Protein AF-A0AAW5KP11-F1 (afdb_monomer)

Organism: NCBI:txid1160721

Sequence (90 aa):
MKKEAYDKFMKKISSEFKNVDTVKEFLLDAAELAMYGEKRVALENFLENLLENEIHISSELIDLAEEAFSDNPTDYDNRLIFEMKQFKLN

Foldseek 3Di:
DDPVLLVVLLVVQCVVCVPPVLLVVLSVQLVVCVVVVNNVVSLLSSLVSCVVVLNADDVSSLVSQLVNCVPPHDPSSVVSSVSNVVSVVD

pLDDT: mean 94.67, std 7.9, range [46.12, 98.62]

Mean predicted aligned error: 2.68 Å

Secondary structure (DSSP, 8-state):
--HHHHHHHHHHHHHHTTT-HHHHHHHHHHHHHHHTT-HHHHHHHHHHHHHHTT----HHHHHHHHHHHTSS--HHHHHHHHHHHHGGG-

Structure (mmCIF, N/CA/C/O backbone):
data_AF-A0AAW5KP11-F1
#
_entry.id   AF-A0AAW5KP11-F1
#
loop_
_atom_site.group_PDB
_atom_site.id
_atom_site.type_symbol
_atom_site.label_atom_id
_atom_site.label_alt_id
_atom_site.label_comp_id
_atom_site.label_asym_id
_atom_site.label_entity_id
_atom_site.label_seq_id
_atom_site.pdbx_PDB_ins_code
_atom_site.Cartn_x
_atom_site.Cartn_y
_atom_site.Cartn_z
_atom_site.occupancy
_atom_site.B_iso_or_equiv
_atom_site.auth_seq_id
_atom_site.auth_comp_id
_atom_site.auth_asym_id
_atom_site.auth_atom_id
_atom_site.pdbx_PDB_model_num
ATOM 1 N N . MET A 1 1 ? 10.975 -1.938 -8.644 1.00 91.88 1 MET A N 1
ATOM 2 C CA . MET A 1 1 ? 10.436 -2.128 -7.275 1.00 91.88 1 MET A CA 1
ATOM 3 C C . MET A 1 1 ? 11.435 -2.842 -6.385 1.00 91.88 1 MET A C 1
ATOM 5 O O . MET A 1 1 ? 11.966 -3.886 -6.760 1.00 91.88 1 MET A O 1
ATOM 9 N N . LYS A 1 2 ? 11.612 -2.352 -5.156 1.00 96.06 2 LYS A N 1
ATOM 10 C CA . LYS A 1 2 ? 12.448 -3.010 -4.148 1.00 96.06 2 LYS A CA 1
ATOM 11 C C . LYS A 1 2 ? 11.687 -4.142 -3.461 1.00 96.06 2 LYS A C 1
ATOM 13 O O . LYS A 1 2 ? 10.857 -3.917 -2.583 1.00 96.06 2 LYS A O 1
ATOM 18 N N . LYS A 1 3 ? 12.012 -5.381 -3.842 1.00 94.12 3 LYS A N 1
ATOM 19 C CA . LYS A 1 3 ? 11.389 -6.603 -3.303 1.00 94.12 3 LYS A CA 1
ATOM 20 C C . LYS A 1 3 ? 11.452 -6.685 -1.774 1.00 94.12 3 LYS A C 1
ATOM 22 O O . LYS A 1 3 ? 10.475 -7.075 -1.153 1.00 94.12 3 LYS A O 1
ATOM 27 N N . GLU A 1 4 ? 12.585 -6.330 -1.172 1.00 96.94 4 GLU A N 1
ATOM 28 C CA . GLU A 1 4 ? 12.769 -6.450 0.279 1.00 96.94 4 GLU A CA 1
ATOM 29 C C . GLU A 1 4 ? 11.813 -5.546 1.071 1.00 96.94 4 GLU A C 1
ATOM 31 O O . GLU A 1 4 ? 11.214 -5.998 2.046 1.00 96.94 4 GLU A O 1
ATOM 36 N N . ALA A 1 5 ? 11.635 -4.295 0.638 1.00 98.06 5 ALA A N 1
ATOM 37 C CA . ALA A 1 5 ? 10.718 -3.352 1.275 1.00 98.06 5 ALA A CA 1
ATOM 38 C C . ALA A 1 5 ? 9.256 -3.803 1.130 1.00 98.06 5 ALA A C 1
ATOM 40 O O . ALA A 1 5 ? 8.523 -3.830 2.117 1.00 98.06 5 ALA A O 1
ATOM 41 N N . TYR A 1 6 ? 8.869 -4.276 -0.061 1.00 97.31 6 TYR A N 1
ATOM 42 C CA . TYR A 1 6 ? 7.553 -4.878 -0.299 1.00 97.31 6 TYR A CA 1
ATOM 43 C C . TYR A 1 6 ? 7.289 -6.087 0.616 1.00 97.31 6 TYR A C 1
ATOM 45 O O . TYR A 1 6 ? 6.251 -6.165 1.270 1.00 97.31 6 TYR A O 1
ATOM 53 N N . ASP A 1 7 ? 8.239 -7.023 0.712 1.00 96.44 7 ASP A N 1
ATOM 54 C CA . ASP A 1 7 ? 8.080 -8.225 1.539 1.00 96.44 7 ASP A CA 1
ATOM 55 C C . ASP A 1 7 ? 7.957 -7.856 3.036 1.00 96.44 7 ASP A C 1
ATOM 57 O O . ASP A 1 7 ? 7.161 -8.454 3.770 1.00 96.44 7 ASP A O 1
ATOM 61 N N . LYS A 1 8 ? 8.710 -6.844 3.500 1.00 98.31 8 LYS A N 1
ATOM 62 C CA . LYS A 1 8 ? 8.603 -6.301 4.866 1.00 98.31 8 LYS A CA 1
ATOM 63 C C . LYS A 1 8 ? 7.245 -5.647 5.113 1.00 98.31 8 LYS A C 1
ATOM 65 O O . LYS A 1 8 ? 6.641 -5.929 6.150 1.00 98.31 8 LYS A O 1
ATOM 70 N N . PHE A 1 9 ? 6.761 -4.833 4.172 1.00 98.19 9 PHE A N 1
ATOM 71 C CA . PHE A 1 9 ? 5.433 -4.221 4.227 1.00 98.19 9 PHE A CA 1
ATOM 72 C C . PHE A 1 9 ? 4.355 -5.293 4.402 1.00 98.19 9 PHE A C 1
ATOM 74 O O . PHE A 1 9 ? 3.647 -5.288 5.409 1.00 98.19 9 PHE A O 1
ATOM 81 N N . MET A 1 10 ? 4.311 -6.273 3.492 1.00 97.06 10 MET A N 1
ATOM 82 C CA . MET A 1 10 ? 3.294 -7.328 3.491 1.00 97.06 10 MET A CA 1
ATOM 83 C C . MET A 1 10 ? 3.299 -8.140 4.786 1.00 97.06 10 MET A C 1
ATOM 85 O O . MET A 1 10 ? 2.246 -8.404 5.370 1.00 97.06 10 MET A O 1
ATOM 89 N N . LYS A 1 11 ? 4.484 -8.489 5.297 1.00 97.31 11 LYS A N 1
ATOM 90 C CA . LYS A 1 11 ? 4.610 -9.199 6.575 1.00 97.31 11 LYS A CA 1
ATOM 91 C C . LYS A 1 11 ? 4.076 -8.373 7.748 1.00 97.31 11 LYS A C 1
ATOM 93 O O . LYS A 1 11 ? 3.383 -8.912 8.612 1.00 97.31 11 LYS A O 1
ATOM 98 N N . LYS A 1 12 ? 4.428 -7.088 7.806 1.00 97.88 12 LYS A N 1
ATOM 99 C CA . LYS A 1 12 ? 4.071 -6.207 8.919 1.00 97.88 12 LYS A CA 1
ATOM 100 C C . LYS A 1 12 ? 2.576 -5.906 8.930 1.00 97.88 12 LYS A C 1
ATOM 102 O O . LYS A 1 12 ? 1.944 -6.109 9.963 1.00 97.88 12 LYS A O 1
ATOM 107 N N . ILE A 1 13 ? 1.995 -5.536 7.790 1.00 96.38 13 ILE A N 1
ATOM 108 C CA . ILE A 1 13 ? 0.566 -5.220 7.711 1.00 96.38 13 ILE A CA 1
ATOM 109 C C . ILE A 1 13 ? -0.307 -6.449 7.987 1.00 96.38 13 ILE A C 1
ATOM 111 O O . ILE A 1 13 ? -1.265 -6.358 8.748 1.00 96.38 13 ILE A O 1
ATOM 115 N N . SER A 1 14 ? 0.098 -7.629 7.501 1.00 95.31 14 SER A N 1
ATOM 116 C CA . SER A 1 14 ? -0.586 -8.892 7.811 1.00 95.31 14 SER A CA 1
ATOM 117 C C . SER A 1 14 ? -0.581 -9.194 9.311 1.00 95.31 14 SER A C 1
ATOM 119 O O . SER A 1 14 ? -1.544 -9.737 9.847 1.00 95.31 14 SER A O 1
ATOM 121 N N . SER A 1 15 ? 0.503 -8.843 10.010 1.00 95.62 15 SER A N 1
ATOM 122 C CA . SER A 1 15 ? 0.614 -9.028 11.458 1.00 95.62 15 SER A CA 1
ATOM 123 C C . SER A 1 15 ? -0.213 -8.007 12.244 1.00 95.62 15 SER A C 1
ATOM 125 O O . SER A 1 15 ? -0.850 -8.379 13.231 1.00 95.62 15 SER A O 1
ATOM 127 N N . GLU A 1 16 ? -0.185 -6.734 11.841 1.00 95.12 16 GLU A N 1
ATOM 128 C CA . GLU A 1 16 ? -0.895 -5.637 12.515 1.00 95.12 16 GLU A CA 1
ATOM 129 C C . GLU A 1 16 ? -2.417 -5.751 12.335 1.00 95.12 16 GLU A C 1
ATOM 131 O O . GLU A 1 16 ? -3.165 -5.549 13.290 1.00 95.12 16 GLU A O 1
ATOM 136 N N . PHE A 1 17 ? -2.873 -6.192 11.160 1.00 94.06 17 PHE A N 1
ATOM 137 C CA . PHE A 1 17 ? -4.291 -6.271 10.794 1.00 94.06 17 PHE A CA 1
ATOM 138 C C . PHE A 1 17 ? -4.837 -7.705 10.755 1.00 94.06 17 PHE A C 1
ATOM 140 O O . PHE A 1 17 ? -5.893 -7.964 10.183 1.00 94.06 17 PHE A O 1
ATOM 147 N N . LYS A 1 18 ? -4.175 -8.654 11.430 1.00 90.75 18 LYS A N 1
ATOM 148 C CA . LYS A 1 18 ? -4.542 -10.087 11.440 1.00 90.75 18 LYS A CA 1
ATOM 149 C C . LYS A 1 18 ? -5.995 -10.403 11.837 1.00 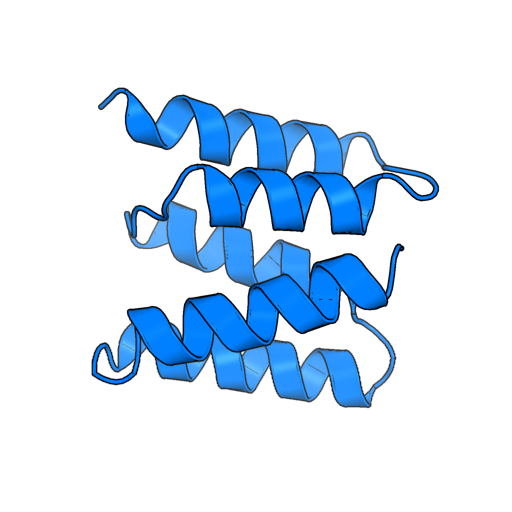90.75 18 LYS A C 1
ATOM 151 O O . LYS A 1 18 ? -6.463 -11.509 11.587 1.00 90.75 18 LYS A O 1
ATOM 156 N N . ASN A 1 19 ? -6.688 -9.470 12.489 1.00 92.69 19 ASN A N 1
ATOM 157 C CA . ASN A 1 19 ? -8.065 -9.619 12.969 1.00 92.69 19 ASN A CA 1
ATOM 158 C C . ASN A 1 19 ? -9.060 -8.677 12.264 1.00 92.69 19 ASN A C 1
ATOM 160 O O . ASN A 1 19 ? -10.197 -8.581 12.711 1.00 92.69 19 ASN A O 1
ATOM 164 N N . VAL A 1 20 ? -8.648 -7.973 11.205 1.00 93.38 20 VAL A N 1
ATOM 165 C CA . VAL A 1 20 ? -9.509 -7.057 10.443 1.00 93.38 20 VAL A CA 1
ATOM 166 C C . VAL A 1 20 ? -9.853 -7.718 9.115 1.00 93.38 20 VAL A C 1
ATOM 168 O O . VAL A 1 20 ? -9.001 -7.811 8.236 1.00 93.38 20 VAL A O 1
ATOM 171 N N . ASP A 1 21 ? -11.082 -8.217 8.983 1.00 94.75 21 ASP A N 1
ATOM 172 C CA . ASP A 1 21 ? -11.467 -9.068 7.848 1.00 94.75 21 ASP A CA 1
ATOM 173 C C . ASP A 1 21 ? -11.373 -8.343 6.499 1.00 94.75 21 ASP A C 1
ATOM 175 O O . ASP A 1 21 ? -10.803 -8.894 5.564 1.00 94.75 21 ASP A O 1
ATOM 179 N N . THR A 1 22 ? -11.769 -7.071 6.435 1.00 95.00 22 THR A N 1
ATOM 180 C CA . THR A 1 22 ? -11.624 -6.232 5.234 1.00 95.00 22 THR A CA 1
ATOM 181 C C . THR A 1 22 ? -10.171 -6.136 4.751 1.00 95.00 22 THR A C 1
ATOM 183 O O . THR A 1 22 ? -9.887 -6.288 3.569 1.00 95.00 22 THR A O 1
ATOM 186 N N . VAL A 1 23 ? -9.205 -5.972 5.664 1.00 95.50 23 VAL A N 1
ATOM 187 C CA . VAL A 1 23 ? -7.782 -5.908 5.282 1.00 95.50 23 VAL A CA 1
ATOM 188 C C . VAL A 1 23 ? -7.264 -7.274 4.833 1.00 95.50 23 VAL A C 1
ATOM 190 O O . VAL A 1 23 ? -6.384 -7.342 3.978 1.00 95.50 23 VAL A O 1
ATOM 193 N N . LYS A 1 24 ? -7.807 -8.379 5.362 1.00 96.06 24 LYS A N 1
ATOM 194 C CA . LYS A 1 24 ? -7.457 -9.719 4.868 1.00 96.06 24 LYS A CA 1
ATOM 195 C C . LYS A 1 24 ? -7.897 -9.913 3.423 1.00 96.06 24 LYS A C 1
ATOM 197 O O . LYS A 1 24 ? -7.133 -10.502 2.669 1.00 96.06 24 LYS A O 1
ATOM 202 N N . GLU A 1 25 ? -9.080 -9.432 3.048 1.00 96.56 25 GLU A N 1
ATOM 203 C CA . GLU A 1 25 ? -9.558 -9.489 1.660 1.00 96.56 25 GLU A CA 1
ATOM 204 C C . GLU A 1 25 ? -8.594 -8.738 0.734 1.00 96.56 25 GLU A C 1
ATOM 206 O O . GLU A 1 25 ? -8.075 -9.327 -0.211 1.00 96.56 25 GLU A O 1
ATOM 211 N N . PHE A 1 26 ? -8.195 -7.515 1.101 1.00 97.75 26 PHE A N 1
ATOM 212 C CA . PHE A 1 26 ? -7.209 -6.751 0.326 1.00 97.75 26 PHE A CA 1
ATOM 213 C C . PHE A 1 26 ? -5.859 -7.473 0.208 1.00 97.75 26 PHE A C 1
ATOM 215 O O . PHE A 1 26 ? -5.214 -7.435 -0.840 1.00 97.75 26 PHE A O 1
ATOM 222 N N . LEU A 1 27 ? -5.413 -8.144 1.277 1.00 96.50 27 LEU A N 1
ATOM 223 C CA . LEU A 1 27 ? -4.169 -8.919 1.263 1.00 96.50 27 LEU A CA 1
ATOM 224 C C . LEU A 1 27 ? -4.251 -10.143 0.347 1.00 96.50 27 LEU A C 1
ATOM 226 O O . LEU A 1 27 ? -3.238 -10.505 -0.254 1.00 96.50 27 LEU A O 1
ATOM 230 N N . LEU A 1 28 ? -5.417 -10.785 0.246 1.00 96.38 28 LEU A N 1
ATOM 231 C CA . LEU A 1 28 ? -5.634 -11.912 -0.661 1.00 96.38 28 LEU A CA 1
ATOM 232 C C . LEU A 1 28 ? -5.585 -11.453 -2.121 1.00 96.38 28 LEU A C 1
ATOM 234 O O . LEU A 1 28 ? -4.852 -12.054 -2.906 1.00 96.38 28 LEU A O 1
ATOM 238 N N . ASP A 1 29 ? -6.258 -10.350 -2.449 1.00 96.25 29 ASP A N 1
ATOM 239 C CA . ASP A 1 29 ? -6.248 -9.773 -3.799 1.00 96.25 29 ASP A CA 1
ATOM 240 C C . ASP A 1 29 ? -4.830 -9.348 -4.214 1.00 96.25 29 ASP A C 1
ATOM 242 O O . ASP A 1 29 ? -4.345 -9.669 -5.304 1.00 96.25 29 ASP A O 1
ATOM 246 N N . ALA A 1 30 ? -4.105 -8.685 -3.307 1.00 96.25 30 ALA A N 1
ATOM 247 C CA . ALA A 1 30 ? -2.715 -8.304 -3.537 1.00 96.25 30 ALA A CA 1
ATOM 248 C C . ALA A 1 30 ? -1.801 -9.532 -3.710 1.00 96.25 30 ALA A C 1
ATOM 250 O O . ALA A 1 30 ? -0.886 -9.522 -4.539 1.00 96.25 30 ALA A O 1
ATOM 251 N N . ALA A 1 31 ? -2.034 -10.606 -2.948 1.00 94.88 31 ALA A N 1
ATOM 252 C CA . ALA A 1 31 ? -1.275 -11.845 -3.082 1.00 94.88 31 ALA A CA 1
ATOM 253 C C . ALA A 1 31 ? -1.523 -12.526 -4.436 1.00 94.88 31 ALA A C 1
ATOM 255 O O . ALA A 1 31 ? -0.558 -12.975 -5.058 1.00 94.88 31 ALA A O 1
ATOM 256 N N . GLU A 1 32 ? -2.769 -12.560 -4.915 1.00 95.69 32 GLU A N 1
ATOM 257 C CA . GLU A 1 32 ? -3.112 -13.102 -6.232 1.00 95.69 32 GLU A CA 1
ATOM 258 C C . GLU A 1 32 ? -2.397 -12.335 -7.353 1.00 95.69 32 GLU A C 1
ATOM 260 O O . GLU A 1 32 ? -1.687 -12.937 -8.161 1.00 95.69 32 GLU A O 1
ATOM 265 N N . LEU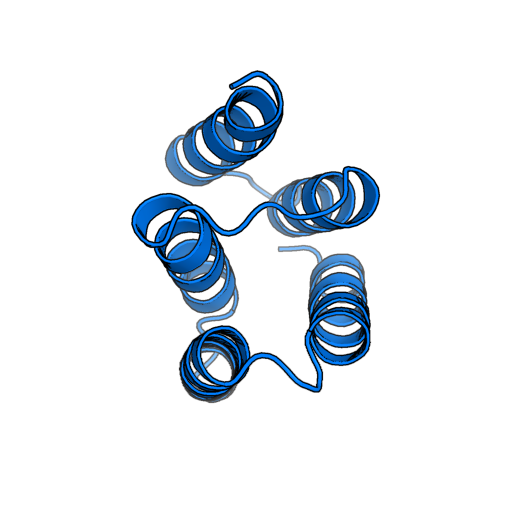 A 1 33 ? -2.477 -11.002 -7.355 1.00 95.06 33 LEU A N 1
ATOM 266 C CA . LEU A 1 33 ? -1.770 -10.163 -8.331 1.00 95.06 33 LEU A CA 1
ATOM 267 C C . LEU A 1 33 ? -0.252 -10.388 -8.286 1.00 95.06 33 LEU A C 1
ATOM 269 O O . LEU A 1 33 ? 0.405 -10.556 -9.318 1.00 95.06 33 LEU A O 1
ATOM 273 N N . ALA A 1 34 ? 0.320 -10.472 -7.083 1.00 92.38 34 ALA A N 1
ATOM 274 C CA . ALA A 1 34 ? 1.743 -10.730 -6.908 1.00 92.38 34 ALA A CA 1
ATOM 275 C C . ALA A 1 34 ? 2.179 -12.110 -7.440 1.00 92.38 34 ALA A C 1
ATOM 277 O O . ALA A 1 34 ? 3.321 -12.235 -7.897 1.00 92.38 34 ALA A O 1
ATOM 278 N N . MET A 1 35 ? 1.306 -13.128 -7.414 1.00 92.06 35 MET A N 1
ATOM 279 C CA . MET A 1 35 ? 1.574 -14.448 -8.007 1.00 92.06 35 ME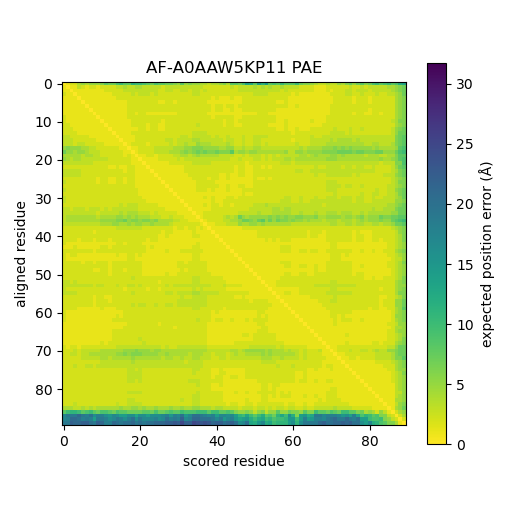T A 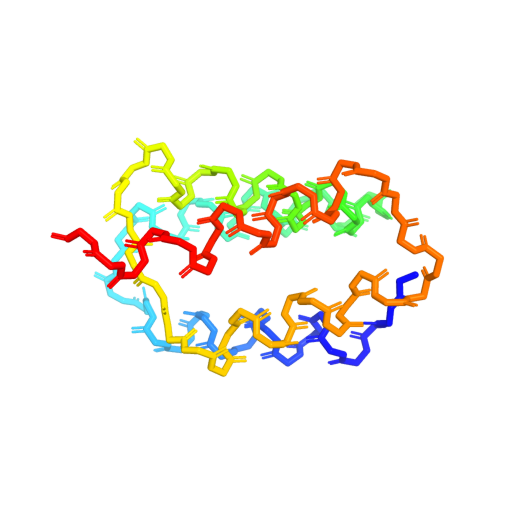CA 1
ATOM 280 C C . MET A 1 35 ? 1.709 -14.386 -9.530 1.00 92.06 35 MET A C 1
ATOM 282 O O . MET A 1 35 ? 2.511 -15.131 -10.095 1.00 92.06 35 MET A O 1
ATOM 286 N N . TYR A 1 36 ? 0.994 -13.471 -10.185 1.00 93.25 36 TYR A N 1
ATOM 287 C CA . TYR A 1 36 ? 1.109 -13.226 -11.625 1.00 93.25 36 TYR A CA 1
ATOM 288 C C . TYR A 1 36 ? 2.275 -12.298 -12.004 1.00 93.25 36 TYR A C 1
ATOM 290 O O . TYR A 1 36 ? 2.488 -12.026 -13.181 1.00 93.25 36 TYR A O 1
ATOM 298 N N . GLY A 1 37 ? 3.077 -11.854 -11.029 1.00 91.00 37 GLY A N 1
ATOM 299 C CA . GLY A 1 37 ? 4.217 -10.958 -11.245 1.00 91.00 37 GLY A CA 1
ATOM 300 C C . GLY A 1 37 ? 3.885 -9.469 -11.104 1.00 91.00 37 GLY A C 1
ATOM 301 O O . GLY A 1 37 ? 4.795 -8.642 -11.146 1.00 91.00 37 GLY A O 1
ATOM 302 N N . GLU A 1 38 ? 2.627 -9.123 -10.831 1.00 94.62 38 GLU A N 1
ATOM 303 C CA . GLU A 1 38 ? 2.112 -7.750 -10.799 1.00 94.62 38 GLU A CA 1
ATOM 304 C C . GLU A 1 38 ? 2.253 -7.102 -9.411 1.00 94.62 38 GLU A C 1
ATOM 306 O O . GLU A 1 38 ? 1.312 -6.555 -8.846 1.00 94.62 38 GLU A O 1
ATOM 311 N N . LYS A 1 39 ? 3.448 -7.162 -8.810 1.00 95.06 39 LYS A N 1
ATOM 312 C CA . LYS A 1 39 ? 3.667 -6.677 -7.428 1.00 95.06 39 LYS A CA 1
ATOM 313 C C . LYS A 1 39 ? 3.439 -5.178 -7.241 1.00 95.06 39 LYS A C 1
ATOM 315 O O . LYS A 1 39 ? 3.117 -4.756 -6.134 1.00 95.06 39 LYS A O 1
ATOM 320 N N . ARG A 1 40 ? 3.658 -4.384 -8.293 1.00 96.81 40 ARG A N 1
ATOM 321 C CA . ARG A 1 40 ? 3.451 -2.929 -8.249 1.00 96.81 40 ARG A CA 1
ATOM 322 C C . ARG A 1 40 ? 1.968 -2.631 -8.160 1.00 96.81 40 ARG A C 1
ATOM 324 O O . ARG A 1 40 ? 1.547 -2.057 -7.168 1.00 96.81 40 ARG A O 1
ATOM 331 N N . VAL A 1 41 ? 1.212 -3.183 -9.107 1.00 96.94 41 VAL A N 1
ATOM 332 C CA . VAL A 1 41 ? -0.251 -3.119 -9.152 1.00 96.94 41 VAL A CA 1
ATOM 333 C C . VAL A 1 41 ? -0.865 -3.674 -7.868 1.00 96.94 41 VAL A C 1
ATOM 335 O O . VAL A 1 41 ? -1.781 -3.083 -7.313 1.00 96.94 41 VAL A O 1
ATOM 338 N N . ALA A 1 42 ? -0.323 -4.773 -7.335 1.00 97.75 42 ALA A N 1
ATOM 339 C CA . ALA A 1 42 ? -0.763 -5.332 -6.061 1.00 97.75 42 ALA A CA 1
ATOM 340 C C . ALA A 1 42 ? -0.634 -4.334 -4.900 1.00 97.75 42 ALA A C 1
ATOM 342 O O . ALA A 1 42 ? -1.562 -4.199 -4.109 1.00 97.75 42 ALA A O 1
ATOM 343 N N . LEU A 1 43 ? 0.508 -3.645 -4.781 1.00 98.25 43 LEU A N 1
ATOM 344 C CA . LEU A 1 43 ? 0.714 -2.652 -3.726 1.00 98.25 43 LEU A CA 1
ATOM 345 C C . LEU A 1 43 ? -0.120 -1.388 -3.967 1.00 98.25 43 LEU A C 1
ATOM 347 O O . LEU A 1 43 ? -0.670 -0.850 -3.016 1.00 98.25 43 LEU A O 1
ATOM 351 N N . GLU A 1 44 ? -0.227 -0.938 -5.216 1.00 98.38 44 GLU A N 1
ATOM 352 C CA . GLU A 1 44 ? -1.052 0.206 -5.617 1.00 98.38 44 GLU A CA 1
ATOM 353 C C . GLU A 1 44 ? -2.518 -0.010 -5.220 1.00 98.38 44 GLU A C 1
ATOM 355 O O . GLU A 1 44 ? -3.029 0.717 -4.369 1.00 98.38 44 GLU A O 1
ATOM 360 N N . ASN A 1 45 ? -3.139 -1.084 -5.716 1.00 97.81 45 ASN A N 1
ATOM 361 C CA . ASN A 1 45 ? -4.526 -1.437 -5.401 1.00 97.81 45 ASN A CA 1
ATOM 362 C C . ASN A 1 45 ? -4.743 -1.603 -3.895 1.00 97.81 45 ASN A C 1
ATOM 364 O O . ASN A 1 45 ? -5.771 -1.214 -3.350 1.00 97.81 45 ASN A O 1
ATOM 368 N N . PHE A 1 46 ? -3.771 -2.195 -3.199 1.00 98.25 46 PHE A N 1
ATOM 369 C CA . PHE A 1 46 ? -3.868 -2.383 -1.761 1.00 98.25 46 PHE A CA 1
ATOM 370 C C . PHE A 1 46 ? -3.923 -1.043 -1.013 1.00 98.25 46 PHE A C 1
ATOM 372 O O . PHE A 1 46 ? -4.746 -0.877 -0.116 1.00 98.25 46 PHE A O 1
ATOM 379 N N . LEU A 1 47 ? -3.062 -0.085 -1.366 1.00 98.25 47 LEU A N 1
ATOM 380 C CA . LEU A 1 47 ? -3.053 1.241 -0.744 1.00 98.25 47 LEU A CA 1
ATOM 381 C C . LEU A 1 47 ? -4.298 2.057 -1.120 1.00 98.25 47 LEU A C 1
ATOM 383 O O . LEU A 1 47 ? -4.835 2.743 -0.255 1.00 98.25 47 LEU A O 1
ATOM 387 N N . GLU A 1 48 ? -4.792 1.947 -2.357 1.00 98.19 48 GLU A N 1
ATOM 388 C CA . GLU A 1 48 ? -6.073 2.547 -2.759 1.00 98.19 48 GLU A CA 1
ATOM 389 C C . GLU A 1 48 ? -7.231 2.000 -1.924 1.00 98.19 48 GLU A C 1
ATOM 391 O O . GLU A 1 48 ? -7.973 2.776 -1.329 1.00 98.19 48 GLU A O 1
ATOM 396 N N . ASN A 1 49 ? -7.321 0.677 -1.773 1.00 97.94 49 ASN A N 1
ATOM 397 C CA . ASN A 1 49 ? -8.338 0.043 -0.937 1.00 97.94 49 ASN A CA 1
ATOM 398 C C . ASN A 1 49 ? -8.287 0.541 0.516 1.00 97.94 49 ASN A C 1
ATOM 400 O O . ASN A 1 49 ? -9.332 0.743 1.136 1.00 97.94 49 ASN A O 1
ATOM 404 N N . LEU A 1 50 ? -7.091 0.772 1.075 1.00 97.00 50 LEU A N 1
ATOM 405 C CA . LEU A 1 50 ? -6.967 1.371 2.406 1.00 97.00 50 LEU A CA 1
ATOM 406 C C . LEU A 1 50 ? -7.526 2.800 2.450 1.00 97.00 50 LEU A C 1
ATOM 408 O O . LEU A 1 50 ? -8.238 3.124 3.397 1.00 97.00 50 LEU A O 1
ATOM 412 N N . LEU A 1 51 ? -7.221 3.637 1.454 1.00 96.56 51 LEU A N 1
ATOM 413 C CA . LEU A 1 51 ? -7.716 5.017 1.377 1.00 96.56 51 LEU A CA 1
ATOM 414 C C . LEU A 1 51 ? -9.236 5.067 1.205 1.00 96.56 51 LEU A C 1
ATOM 416 O O . LEU A 1 51 ? -9.908 5.783 1.941 1.00 96.56 51 LEU A O 1
ATOM 420 N N . GLU A 1 52 ? -9.779 4.283 0.273 1.00 96.44 52 GLU A N 1
ATOM 421 C CA . GLU A 1 52 ? -11.215 4.235 -0.022 1.00 96.44 52 GLU A CA 1
ATOM 422 C C . GLU A 1 52 ? -12.052 3.769 1.174 1.00 96.44 52 GLU A C 1
ATOM 424 O O . GLU A 1 52 ? -13.196 4.191 1.334 1.00 96.44 52 GLU A O 1
ATOM 429 N N . ASN A 1 53 ? -11.477 2.918 2.028 1.00 95.44 53 ASN A N 1
ATOM 430 C CA . ASN A 1 53 ? -12.135 2.380 3.219 1.00 95.44 53 ASN A CA 1
ATOM 431 C C . ASN A 1 53 ? -11.713 3.093 4.513 1.00 95.44 53 ASN A C 1
ATOM 433 O O . ASN A 1 53 ? -12.002 2.602 5.604 1.00 95.44 53 ASN A O 1
ATOM 437 N N . GLU A 1 54 ? -11.018 4.227 4.398 1.00 94.62 54 GLU A N 1
ATOM 438 C CA . GLU A 1 54 ? -10.569 5.058 5.517 1.00 94.62 54 GLU A CA 1
ATOM 439 C C . GLU A 1 54 ? -9.734 4.291 6.573 1.00 94.62 54 GLU A C 1
ATOM 441 O O . GLU A 1 54 ? -9.782 4.557 7.777 1.00 94.62 54 GLU A O 1
ATOM 446 N N . ILE A 1 55 ? -8.930 3.316 6.135 1.00 94.62 55 ILE A N 1
ATOM 447 C CA . ILE A 1 55 ? -8.100 2.481 7.010 1.00 94.62 55 ILE A CA 1
ATOM 448 C C . ILE A 1 55 ? -6.714 3.106 7.173 1.00 94.62 55 ILE A C 1
ATOM 450 O O . ILE A 1 55 ? -5.859 3.052 6.288 1.00 94.62 55 ILE A O 1
ATOM 454 N N . HIS A 1 56 ? -6.452 3.662 8.354 1.00 93.62 56 HIS A N 1
ATOM 455 C CA . HIS A 1 56 ? -5.158 4.271 8.656 1.00 93.62 56 HIS A CA 1
ATOM 456 C C . HIS A 1 56 ? -4.080 3.224 8.960 1.00 93.62 56 HIS A C 1
ATOM 458 O O . HIS A 1 56 ? -4.298 2.278 9.718 1.00 93.62 56 HIS A O 1
ATOM 464 N N . ILE A 1 57 ? -2.870 3.461 8.450 1.00 95.12 57 ILE A N 1
ATOM 465 C CA . ILE A 1 57 ? -1.681 2.647 8.727 1.00 95.12 57 ILE A CA 1
ATOM 466 C C . ILE A 1 57 ? -0.558 3.477 9.362 1.00 95.12 57 ILE A C 1
ATOM 468 O O . ILE A 1 57 ? -0.515 4.709 9.285 1.00 95.12 57 ILE A O 1
ATOM 472 N N . SER A 1 58 ? 0.370 2.791 10.029 1.00 95.38 58 SER A N 1
ATOM 473 C CA . SER A 1 58 ? 1.518 3.414 10.696 1.00 95.38 58 SER A CA 1
ATOM 474 C C . SER A 1 58 ? 2.468 4.106 9.704 1.00 95.38 58 SER A C 1
ATOM 476 O O . SER A 1 58 ? 2.451 3.836 8.507 1.00 95.38 58 SER A O 1
ATOM 478 N N . SER A 1 59 ? 3.309 5.038 10.180 1.00 95.19 59 SER A N 1
ATOM 479 C CA . SER A 1 59 ? 4.264 5.752 9.295 1.00 95.19 59 SER A CA 1
ATOM 480 C C . SER A 1 59 ? 5.283 4.787 8.747 1.00 95.19 59 SER A C 1
ATOM 482 O O . SER A 1 59 ? 5.586 4.843 7.573 1.00 95.19 59 SER A O 1
ATOM 484 N N . GLU A 1 60 ? 5.714 3.851 9.584 1.00 97.31 60 GLU A N 1
ATOM 485 C CA . GLU A 1 60 ? 6.622 2.785 9.195 1.00 97.31 60 GLU A CA 1
ATOM 486 C C . GLU A 1 60 ? 6.077 1.972 8.009 1.00 97.31 60 GLU A C 1
ATOM 488 O O . GLU A 1 60 ? 6.828 1.655 7.095 1.00 97.31 60 GLU A O 1
ATOM 493 N N . LEU A 1 61 ? 4.773 1.664 7.976 1.00 97.81 61 LEU A N 1
ATOM 494 C CA . LEU A 1 61 ? 4.168 0.990 6.822 1.00 97.81 61 LEU A CA 1
ATOM 495 C C . LEU A 1 61 ? 4.149 1.878 5.569 1.00 97.81 61 LEU A C 1
ATOM 497 O O . LEU A 1 61 ? 4.410 1.381 4.477 1.00 97.81 61 LEU A O 1
ATOM 501 N N . ILE A 1 62 ? 3.894 3.180 5.713 1.00 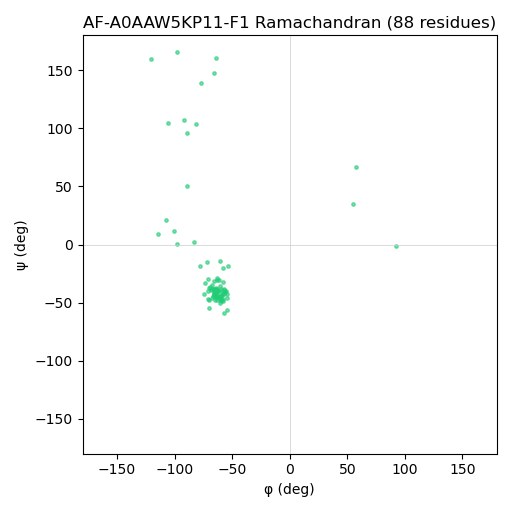98.00 62 ILE A N 1
ATOM 502 C CA . ILE A 1 62 ? 3.955 4.127 4.587 1.00 98.00 62 ILE A CA 1
ATOM 503 C C . ILE A 1 62 ? 5.390 4.254 4.059 1.00 98.00 62 ILE A C 1
ATOM 505 O O . ILE A 1 62 ? 5.595 4.202 2.851 1.00 98.00 62 ILE A O 1
ATOM 509 N N . ASP A 1 63 ? 6.379 4.360 4.945 1.00 98.19 63 ASP A N 1
ATOM 510 C CA . ASP A 1 63 ? 7.796 4.464 4.589 1.00 98.19 63 ASP A CA 1
ATOM 511 C C . ASP A 1 63 ? 8.270 3.194 3.861 1.00 98.19 63 ASP A C 1
ATOM 513 O O . ASP A 1 63 ? 8.998 3.271 2.873 1.00 98.19 63 ASP A O 1
ATOM 517 N N . LEU A 1 64 ? 7.804 2.012 4.290 1.00 98.62 64 LEU A N 1
ATOM 518 C CA . LEU A 1 64 ? 8.072 0.748 3.598 1.00 98.62 64 LEU A CA 1
ATOM 519 C C . LEU A 1 64 ? 7.427 0.693 2.206 1.00 98.62 64 LEU A C 1
ATOM 521 O O . LEU A 1 64 ? 8.045 0.182 1.271 1.00 98.62 64 LEU A O 1
ATOM 525 N N . ALA A 1 65 ? 6.204 1.207 2.053 1.00 98.12 65 ALA A N 1
ATOM 526 C CA . ALA A 1 65 ? 5.544 1.288 0.752 1.00 98.12 65 ALA A CA 1
ATOM 527 C C . ALA A 1 65 ? 6.273 2.264 -0.190 1.00 98.12 65 ALA A C 1
ATOM 529 O O . ALA A 1 65 ? 6.554 1.925 -1.340 1.00 98.12 65 ALA A O 1
ATOM 530 N N . GLU A 1 66 ? 6.666 3.436 0.311 1.00 98.44 66 GLU A N 1
ATOM 531 C CA . GLU A 1 66 ? 7.475 4.412 -0.428 1.00 98.44 66 GLU A CA 1
ATOM 532 C C . GLU A 1 66 ? 8.825 3.814 -0.849 1.00 98.44 66 GLU A C 1
ATOM 534 O O . GLU A 1 66 ? 9.237 3.922 -2.008 1.00 98.44 66 GLU A O 1
ATOM 539 N N . GLU A 1 67 ? 9.500 3.100 0.056 1.00 98.56 67 GLU A N 1
ATOM 540 C CA . GLU A 1 67 ? 10.744 2.408 -0.266 1.00 98.56 67 GLU A CA 1
ATOM 541 C C . GLU A 1 67 ? 10.528 1.318 -1.330 1.00 98.56 67 GLU A C 1
ATOM 543 O O . GLU A 1 67 ? 11.354 1.182 -2.240 1.00 98.56 67 GLU A O 1
ATOM 548 N N . ALA A 1 68 ? 9.423 0.570 -1.281 1.00 98.00 68 ALA A N 1
ATOM 549 C CA . ALA A 1 68 ? 9.105 -0.447 -2.283 1.00 98.00 68 ALA A CA 1
ATOM 550 C C . ALA A 1 68 ? 8.991 0.147 -3.700 1.00 98.00 68 ALA A C 1
ATOM 552 O O . ALA A 1 68 ? 9.521 -0.442 -4.655 1.00 98.00 68 ALA A O 1
ATOM 553 N N . PHE A 1 69 ? 8.387 1.331 -3.827 1.00 98.19 69 PHE A N 1
ATOM 554 C CA . PHE A 1 69 ? 8.255 2.073 -5.085 1.00 98.19 69 PHE A CA 1
ATOM 555 C C . PHE A 1 69 ? 9.525 2.823 -5.517 1.00 98.19 69 PHE A C 1
ATOM 557 O O . PHE A 1 69 ? 9.686 3.118 -6.699 1.00 98.19 69 PHE A O 1
ATOM 564 N N . SER A 1 70 ? 10.476 3.068 -4.607 1.00 96.44 70 SER A N 1
ATOM 565 C CA . SER A 1 70 ? 11.666 3.907 -4.860 1.00 96.44 70 SER A CA 1
ATOM 566 C C . SER A 1 70 ? 12.610 3.431 -5.977 1.00 96.44 70 SER A C 1
ATOM 568 O O . SER A 1 70 ? 13.475 4.186 -6.421 1.00 96.44 70 SER A O 1
ATOM 570 N N . ASP A 1 71 ? 12.468 2.190 -6.442 1.00 93.88 71 ASP A N 1
ATOM 571 C CA . ASP A 1 71 ? 13.164 1.696 -7.630 1.00 93.88 71 ASP A CA 1
ATOM 572 C C . ASP A 1 71 ? 12.326 1.971 -8.889 1.00 93.88 71 ASP A C 1
ATOM 574 O O . ASP A 1 71 ? 11.425 1.194 -9.230 1.00 93.88 71 ASP A O 1
ATOM 578 N N . ASN A 1 72 ? 12.660 3.091 -9.542 1.00 94.62 72 ASN A N 1
ATOM 579 C CA . ASN A 1 72 ? 11.960 3.702 -10.674 1.00 94.62 72 ASN A CA 1
ATOM 580 C C . ASN A 1 72 ? 10.478 4.030 -10.365 1.00 94.62 72 ASN A C 1
ATOM 582 O O . ASN A 1 72 ? 9.575 3.392 -10.930 1.00 94.62 72 ASN A O 1
ATOM 586 N N . PRO A 1 73 ? 10.213 4.987 -9.448 1.00 96.19 73 PRO A N 1
ATOM 587 C CA . PRO A 1 73 ? 8.856 5.391 -9.083 1.00 96.19 73 PRO A CA 1
ATOM 588 C C . PRO A 1 73 ? 8.150 6.064 -10.265 1.00 96.19 73 PRO A C 1
ATOM 590 O O . PRO A 1 73 ? 8.789 6.733 -11.079 1.00 96.19 73 PRO A O 1
ATOM 593 N N . THR A 1 74 ? 6.832 5.898 -10.354 1.00 97.19 74 THR A N 1
ATOM 594 C CA . THR A 1 74 ? 6.002 6.626 -11.319 1.00 97.19 74 THR A CA 1
ATOM 595 C C . THR A 1 74 ? 5.355 7.827 -10.638 1.00 97.19 74 THR A C 1
ATOM 597 O O . TH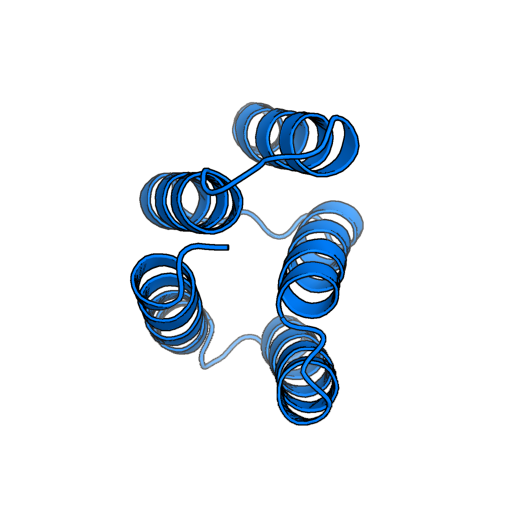R A 1 74 ? 5.306 7.910 -9.409 1.00 97.19 74 THR A O 1
ATOM 600 N N . ASP A 1 75 ? 4.817 8.754 -11.429 1.00 98.12 75 ASP A N 1
ATOM 601 C CA . ASP A 1 75 ? 4.029 9.871 -10.898 1.00 98.12 75 ASP A CA 1
ATOM 602 C C . ASP A 1 75 ? 2.819 9.389 -10.087 1.00 98.12 75 ASP A C 1
ATOM 604 O O . ASP A 1 75 ? 2.430 10.029 -9.110 1.00 98.12 75 ASP A O 1
ATOM 608 N N . TYR A 1 76 ? 2.248 8.244 -10.465 1.00 97.88 76 TYR A N 1
ATOM 609 C CA . TYR A 1 76 ? 1.117 7.649 -9.772 1.00 97.88 76 TYR A CA 1
ATOM 610 C C . TYR A 1 76 ? 1.521 7.084 -8.401 1.00 97.88 76 TYR A C 1
ATOM 612 O O . TYR A 1 76 ? 0.892 7.447 -7.409 1.00 97.88 76 TYR A O 1
ATOM 620 N N . ASP A 1 77 ? 2.623 6.330 -8.303 1.00 98.06 77 ASP A N 1
ATOM 621 C CA . ASP A 1 77 ? 3.168 5.874 -7.013 1.00 98.06 77 ASP A CA 1
ATOM 622 C C . ASP A 1 77 ? 3.412 7.054 -6.063 1.00 98.06 77 ASP A C 1
ATOM 624 O O . ASP A 1 77 ? 3.045 7.023 -4.889 1.00 98.06 77 ASP A O 1
ATOM 628 N N . ASN A 1 78 ? 4.035 8.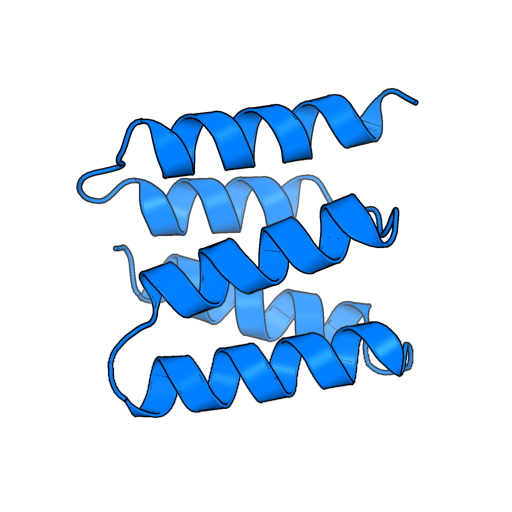117 -6.585 1.00 98.00 78 ASN A N 1
ATOM 629 C CA . ASN A 1 78 ? 4.371 9.303 -5.805 1.00 98.00 78 ASN A CA 1
ATOM 630 C C . ASN A 1 78 ? 3.108 9.993 -5.276 1.00 98.00 78 ASN A C 1
ATOM 632 O O . ASN A 1 78 ? 3.075 10.416 -4.118 1.00 98.00 78 ASN A O 1
ATOM 636 N N . ARG A 1 79 ? 2.060 10.087 -6.107 1.00 97.94 79 ARG A N 1
ATOM 637 C CA . ARG A 1 79 ? 0.762 10.636 -5.703 1.00 97.94 79 ARG A CA 1
ATOM 638 C C . ARG A 1 79 ? 0.114 9.781 -4.615 1.00 97.94 79 ARG A C 1
ATOM 640 O O . ARG A 1 79 ? -0.302 10.325 -3.598 1.00 97.94 79 ARG A O 1
ATOM 647 N N . LEU A 1 80 ? 0.088 8.464 -4.798 1.00 97.88 80 LEU A N 1
ATOM 648 C CA . LEU A 1 80 ? -0.521 7.534 -3.851 1.00 97.88 80 LEU A CA 1
ATOM 649 C C . LEU A 1 80 ? 0.173 7.587 -2.483 1.00 97.88 80 LEU A C 1
ATOM 651 O O . LEU A 1 80 ? -0.482 7.729 -1.454 1.00 97.88 80 LEU A O 1
ATOM 655 N N . ILE A 1 81 ? 1.510 7.585 -2.451 1.00 97.88 81 ILE A N 1
ATOM 656 C CA . ILE A 1 81 ? 2.272 7.756 -1.204 1.00 97.88 81 ILE A CA 1
ATOM 657 C C . ILE A 1 81 ? 2.000 9.116 -0.555 1.00 97.88 81 ILE A C 1
ATOM 659 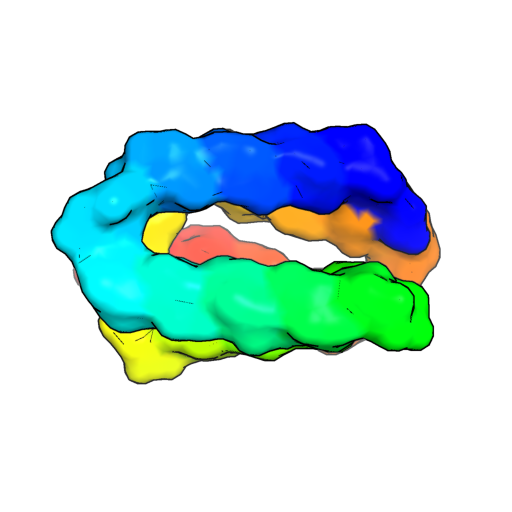O O . ILE A 1 81 ? 1.874 9.201 0.670 1.00 97.88 81 ILE A O 1
ATOM 663 N N . PHE A 1 82 ? 1.899 10.187 -1.345 1.00 97.00 82 PHE A N 1
ATOM 664 C CA . PHE A 1 82 ? 1.546 11.503 -0.822 1.00 97.00 82 PHE A CA 1
ATOM 665 C C . PHE A 1 82 ? 0.164 11.492 -0.151 1.00 97.00 82 PHE A C 1
ATOM 667 O O . PHE A 1 82 ? 0.046 11.962 0.982 1.00 97.00 82 PHE A O 1
ATOM 674 N N . GLU A 1 83 ? -0.847 10.905 -0.795 1.00 97.00 83 GLU A N 1
ATOM 675 C CA . GLU A 1 83 ? -2.200 10.752 -0.245 1.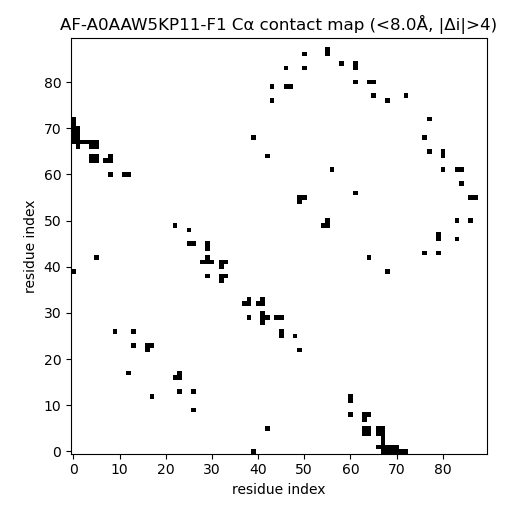00 97.00 83 GLU A CA 1
ATOM 676 C C . GLU A 1 83 ? -2.191 9.940 1.059 1.00 97.00 83 GLU A C 1
ATOM 678 O O . GLU A 1 83 ? -2.711 10.415 2.071 1.00 97.00 83 GLU A O 1
ATOM 683 N N . MET A 1 84 ? -1.488 8.800 1.099 1.00 96.56 84 MET A N 1
ATOM 684 C CA . MET A 1 84 ? -1.312 7.998 2.321 1.00 96.56 84 MET A CA 1
ATOM 685 C C . MET A 1 84 ? -0.712 8.810 3.480 1.00 96.56 84 MET A C 1
ATOM 687 O O . MET A 1 84 ? -1.121 8.659 4.634 1.00 96.56 84 MET A O 1
ATOM 691 N N . LYS A 1 85 ? 0.259 9.690 3.196 1.00 95.44 85 LYS A N 1
ATOM 692 C CA . LYS A 1 85 ? 0.878 10.567 4.207 1.00 95.44 85 LYS A CA 1
ATOM 693 C C . LYS A 1 85 ? -0.093 11.634 4.717 1.00 95.44 85 LYS A C 1
ATOM 695 O O . LYS A 1 85 ? -0.074 11.922 5.913 1.00 95.44 85 LYS A O 1
ATOM 700 N N . GLN A 1 86 ? -0.925 12.208 3.842 1.00 91.25 86 GLN A N 1
ATOM 701 C CA . GLN A 1 86 ? -1.918 13.220 4.227 1.00 91.25 86 GLN A CA 1
ATOM 702 C C . GLN A 1 86 ? -3.101 12.619 4.986 1.00 91.25 86 GLN A C 1
ATOM 704 O O . GLN A 1 86 ? -3.613 13.256 5.903 1.00 91.25 86 GLN A O 1
ATOM 709 N N . PHE A 1 87 ? -3.493 11.385 4.660 1.00 83.81 87 PHE A N 1
ATOM 710 C CA . PHE A 1 87 ? -4.622 10.700 5.290 1.00 83.81 87 PHE A CA 1
ATOM 711 C C . PHE A 1 87 ? -4.474 10.566 6.817 1.00 83.81 87 PHE A C 1
ATOM 713 O O . PHE A 1 87 ? -5.450 10.437 7.539 1.00 83.81 87 PHE A O 1
ATOM 720 N N . LYS A 1 88 ? -3.255 10.678 7.350 1.00 63.12 88 LYS A N 1
ATOM 721 C CA . LYS A 1 88 ? -2.985 10.700 8.795 1.00 63.12 88 LYS A CA 1
ATOM 722 C C . LYS A 1 88 ? -3.397 11.971 9.538 1.00 63.12 88 LYS A C 1
ATOM 724 O O . LYS A 1 88 ? -3.337 11.973 10.765 1.00 63.12 88 LYS A O 1
ATOM 729 N N . LEU A 1 89 ? -3.668 13.061 8.824 1.00 54.31 89 LEU A N 1
ATOM 730 C CA . LEU A 1 89 ? -3.874 14.389 9.410 1.00 54.31 89 LEU A CA 1
ATOM 731 C C . LEU A 1 89 ? -5.354 14.758 9.600 1.00 54.31 89 LEU A C 1
ATOM 733 O O . LEU A 1 89 ? -5.621 15.851 10.099 1.00 54.31 89 LEU A O 1
ATOM 737 N N . ASN A 1 90 ? -6.279 13.866 9.237 1.00 46.12 90 ASN A N 1
ATOM 738 C CA . ASN A 1 90 ? -7.724 14.022 9.432 1.00 46.12 90 ASN A CA 1
ATOM 739 C C . ASN A 1 90 ? -8.211 13.145 10.588 1.00 46.12 90 ASN A C 1
ATOM 741 O O . ASN A 1 90 ? -9.154 13.588 11.280 1.00 46.12 90 ASN A O 1
#

Radius of gyration: 11.93 Å; Cα contacts (8 Å, |Δi|>4): 77; chains: 1; bounding box: 25×29×25 Å

Nearest PDB structures (foldseek):
  7xn7-assembly1_q  TM=4.266E-01  e=4.078E+00  Komagataella phaffii
  7vop-assembly1_Z  TM=3.956E-01  e=6.271E+00  Xenopus laevis

Solvent-accessible surface area (backbone atoms only — not comparable to full-atom values): 5021 Å² total; per-residue (Å²): 92,34,64,69,34,43,54,51,33,55,56,49,52,52,64,76,40,71,87,40,67,71,58,48,53,44,51,50,56,25,49,55,35,38,72,76,68,38,50,64,60,17,51,51,54,39,53,49,54,29,61,80,67,72,55,86,76,57,67,68,51,52,52,25,50,48,48,14,40,62,47,81,61,48,76,64,57,55,48,52,51,49,50,62,63,53,65,75,78,117